Protein AF-A0A3T0LU68-F1 (afdb_monomer)

Sequence (113 aa):
MGIDPCQFYYYEHDIFYPRYPSLIKMANILKIDVKKLMDNYYLFITSPKYKNFFENLRLQNNWTYNDVENILGINPYTYREWELGAKLGRDLYIKLRKKLFELKIINKLNIKK

pLDDT: mean 87.06, std 13.84, range [30.0, 96.19]

Secondary structure (DSSP, 8-state):
----HHHHHHHHTTS-PPPHHHHHHHHHHHTS-GGGG--HHHHHHTSTTHHHHHHHHHHHTT--HHHHHHHH---HHHHHHHHHTPPPPHHHHHHHHHHHHHTT-GGGS----

Foldseek 3Di:
DADDPVQVVCLVVVVDQDDPVNLVRVCVVVVHDSVVSDDPLCCQLPDPCQLVPLVCVCVVVVHDLVNCCVQLVDHSVRSVVSNVNDGDDPVSVVSNVVSCVVVCNVVVVDPDD

Solvent-accessible surface area (backbone atoms only — not comparable to full-atom values): 6806 Å² total; per-residue (Å²): 139,84,80,63,71,62,58,56,54,29,47,80,66,72,71,48,85,71,56,72,75,51,43,49,52,51,17,61,76,71,72,48,67,43,70,81,75,46,52,74,65,54,55,44,76,70,33,92,58,39,32,57,45,52,48,49,56,34,60,79,66,73,47,52,57,67,45,40,26,74,72,72,72,39,58,47,66,65,54,50,42,30,43,75,53,50,82,80,51,71,71,57,47,54,53,49,53,52,51,37,48,76,68,49,53,56,67,71,75,67,84,78,133

Structure (mmCIF, N/CA/C/O backbone):
data_AF-A0A3T0LU68-F1
#
_entry.id   AF-A0A3T0LU68-F1
#
loop_
_atom_site.group_PDB
_atom_site.id
_atom_site.type_symbol
_atom_site.label_atom_id
_atom_site.label_alt_id
_atom_site.label_comp_id
_atom_site.label_asym_id
_atom_site.label_entity_id
_atom_site.label_seq_id
_atom_site.pdbx_PDB_ins_code
_atom_site.Cartn_x
_atom_site.Cartn_y
_atom_site.Cartn_z
_atom_site.occupancy
_atom_site.B_iso_or_equiv
_atom_site.auth_seq_id
_atom_site.auth_comp_id
_atom_site.auth_asym_id
_atom_site.auth_atom_id
_atom_site.pdbx_PDB_model_num
ATOM 1 N N . MET A 1 1 ? 23.999 -6.726 -18.070 1.00 49.72 1 MET A N 1
ATOM 2 C CA . MET A 1 1 ? 22.934 -7.406 -17.296 1.00 49.72 1 MET A CA 1
ATOM 3 C C . MET A 1 1 ? 21.588 -7.069 -17.920 1.00 49.72 1 MET A C 1
ATOM 5 O O . MET A 1 1 ? 21.086 -5.974 -17.697 1.00 49.72 1 MET A O 1
ATOM 9 N N . GLY A 1 2 ? 21.065 -7.959 -18.765 1.00 67.88 2 GLY A N 1
ATOM 10 C CA . GLY A 1 2 ? 19.797 -7.766 -19.473 1.00 67.88 2 GLY A CA 1
ATOM 11 C C . GLY A 1 2 ? 18.580 -8.188 -18.649 1.00 67.88 2 GLY A C 1
ATOM 12 O O . GLY A 1 2 ? 18.711 -8.687 -17.528 1.00 67.88 2 GLY A O 1
ATOM 13 N N . ILE A 1 3 ? 17.400 -7.963 -19.216 1.00 76.75 3 ILE A N 1
ATOM 14 C CA . ILE A 1 3 ? 16.186 -8.677 -18.830 1.00 76.75 3 ILE A CA 1
ATOM 15 C C . ILE A 1 3 ? 16.101 -9.958 -19.652 1.00 76.75 3 ILE A C 1
ATOM 17 O O . ILE A 1 3 ? 16.500 -9.962 -20.815 1.00 76.75 3 ILE A O 1
ATOM 21 N N . ASP A 1 4 ? 15.606 -11.031 -19.041 1.00 81.00 4 ASP A N 1
ATOM 22 C CA . ASP A 1 4 ? 15.295 -12.254 -19.773 1.00 81.00 4 ASP A CA 1
ATOM 23 C C . ASP A 1 4 ? 14.182 -11.950 -20.799 1.00 81.00 4 ASP A C 1
ATOM 25 O O . ASP A 1 4 ? 13.146 -11.412 -20.392 1.00 81.00 4 ASP A O 1
ATOM 29 N N . PRO A 1 5 ? 14.363 -12.248 -22.101 1.00 78.44 5 PRO A N 1
ATOM 30 C CA . PRO A 1 5 ? 13.352 -11.999 -23.131 1.00 78.44 5 PRO A CA 1
ATOM 31 C C . PRO A 1 5 ? 11.970 -12.570 -22.793 1.00 78.44 5 PRO A C 1
ATOM 33 O O . PRO A 1 5 ? 10.955 -11.959 -23.130 1.00 78.44 5 PRO A O 1
ATOM 36 N N . CYS A 1 6 ? 11.907 -13.680 -22.052 1.00 83.25 6 CYS A N 1
ATOM 37 C CA . CYS A 1 6 ? 10.650 -14.270 -21.611 1.00 83.25 6 CYS A CA 1
ATOM 38 C C . CYS A 1 6 ? 9.857 -13.326 -20.693 1.00 83.25 6 CYS A C 1
ATOM 40 O O . CYS A 1 6 ? 8.641 -13.440 -20.633 1.00 83.25 6 CYS A O 1
ATOM 42 N N . GLN A 1 7 ? 10.487 -12.362 -20.003 1.00 83.69 7 GLN A N 1
ATOM 43 C CA . GLN A 1 7 ? 9.749 -11.392 -19.178 1.00 83.69 7 GLN A CA 1
ATOM 44 C C . GLN A 1 7 ? 8.886 -10.439 -20.006 1.00 83.69 7 GLN A C 1
ATOM 46 O O . GLN A 1 7 ? 7.822 -10.057 -19.528 1.00 83.69 7 GLN A O 1
ATOM 51 N N . PHE A 1 8 ? 9.314 -10.070 -21.219 1.00 84.69 8 PHE A N 1
ATOM 52 C CA . PHE A 1 8 ? 8.466 -9.299 -22.134 1.00 84.69 8 PHE A CA 1
ATOM 53 C C . PHE A 1 8 ? 7.281 -10.144 -22.586 1.00 84.69 8 PHE A C 1
ATOM 55 O O . PHE A 1 8 ? 6.144 -9.716 -22.426 1.00 84.69 8 PHE A O 1
ATOM 62 N N . TYR A 1 9 ? 7.546 -11.380 -23.017 1.00 87.38 9 TYR A N 1
ATOM 63 C CA . TYR A 1 9 ? 6.503 -12.326 -23.407 1.00 87.38 9 TYR A CA 1
ATOM 64 C C . TYR A 1 9 ? 5.474 -12.551 -22.285 1.00 87.38 9 TYR A C 1
ATOM 66 O O . TYR A 1 9 ? 4.275 -12.411 -22.499 1.00 87.38 9 TYR A O 1
ATOM 74 N N . TYR A 1 10 ? 5.917 -12.830 -21.056 1.00 88.06 10 TYR A N 1
ATOM 75 C CA . TYR A 1 10 ? 5.005 -13.048 -19.930 1.00 88.06 10 TYR A CA 1
ATOM 76 C C . TYR A 1 10 ? 4.193 -11.812 -19.557 1.00 88.06 10 TYR A C 1
ATOM 78 O O . TYR A 1 10 ? 3.046 -11.959 -19.139 1.00 88.06 10 TYR A O 1
ATOM 86 N N . TYR A 1 11 ? 4.782 -10.622 -19.685 1.00 87.06 11 TYR A N 1
ATOM 87 C CA . TYR A 1 11 ? 4.089 -9.366 -19.434 1.00 87.06 11 TYR A CA 1
ATOM 88 C C . TYR A 1 11 ? 3.018 -9.097 -20.496 1.00 87.06 11 TYR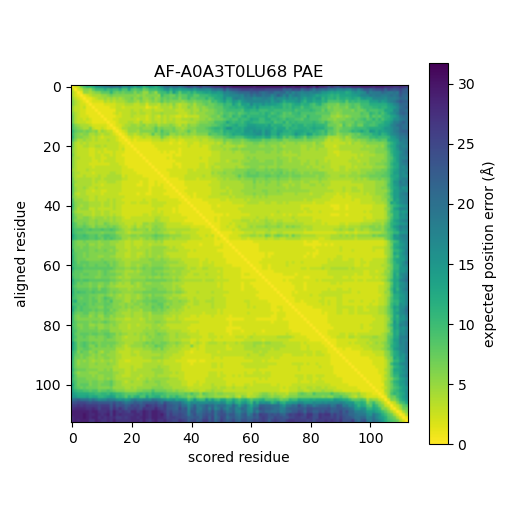 A C 1
ATOM 90 O O . TYR A 1 11 ? 1.874 -8.838 -20.147 1.00 87.06 11 TYR A O 1
ATOM 98 N N . GLU A 1 12 ? 3.372 -9.202 -21.779 1.00 87.06 12 GLU A N 1
ATOM 99 C CA . GLU A 1 12 ? 2.465 -8.926 -22.902 1.00 87.06 12 GLU A CA 1
ATOM 100 C C . GLU A 1 12 ? 1.307 -9.926 -23.000 1.00 87.06 12 GLU A C 1
ATOM 102 O O . GLU A 1 12 ? 0.234 -9.577 -23.485 1.00 87.06 12 GLU A O 1
ATOM 107 N N . HIS A 1 13 ? 1.508 -11.153 -22.516 1.00 88.38 13 HIS A N 1
ATOM 108 C CA . HIS A 1 13 ? 0.490 -12.203 -22.495 1.00 88.38 13 HIS A CA 1
ATOM 109 C C . HIS A 1 13 ? -0.220 -12.362 -21.136 1.00 88.38 13 HIS A C 1
ATOM 111 O O . HIS A 1 13 ? -0.922 -13.354 -20.943 1.00 88.38 13 HIS A O 1
ATOM 117 N N . ASP A 1 14 ? -0.034 -11.434 -20.186 1.00 83.19 14 ASP A N 1
ATOM 118 C CA . ASP A 1 14 ? -0.650 -11.465 -18.844 1.00 83.19 14 ASP A CA 1
ATOM 119 C C . ASP A 1 14 ? -0.424 -12.787 -18.063 1.00 83.19 14 ASP A C 1
ATOM 121 O O . ASP A 1 14 ? -1.208 -13.167 -17.191 1.00 83.19 14 ASP A O 1
ATOM 125 N N . ILE A 1 15 ? 0.675 -13.500 -18.338 1.00 83.88 15 ILE A N 1
ATOM 126 C CA . ILE A 1 15 ? 0.992 -14.794 -17.706 1.00 83.88 15 ILE A CA 1
ATOM 127 C C . ILE A 1 15 ? 1.461 -14.586 -16.260 1.00 83.88 15 ILE A C 1
ATOM 129 O O . ILE A 1 15 ? 1.026 -15.279 -15.339 1.00 83.88 15 ILE A O 1
ATOM 133 N N . PHE A 1 16 ? 2.369 -13.631 -16.044 1.00 77.62 16 PHE A N 1
ATOM 134 C CA . PHE A 1 16 ? 2.848 -13.248 -14.717 1.00 77.62 16 PHE A CA 1
ATOM 135 C C . PHE A 1 16 ? 3.279 -11.784 -14.707 1.00 77.62 16 PHE A C 1
ATOM 137 O O . PHE A 1 16 ? 4.035 -11.346 -15.571 1.00 77.62 16 PHE A O 1
ATOM 144 N N . TYR A 1 17 ? 2.870 -11.048 -13.671 1.00 78.50 17 TYR A N 1
ATOM 145 C CA . TYR A 1 17 ? 3.265 -9.652 -13.496 1.00 78.50 17 TYR A CA 1
ATOM 146 C C . TYR A 1 17 ? 4.710 -9.539 -12.989 1.00 78.50 17 TYR A C 1
ATOM 148 O O . TYR A 1 17 ? 4.987 -9.942 -11.852 1.00 78.50 17 TYR A O 1
ATOM 156 N N . PRO A 1 18 ? 5.639 -8.948 -13.769 1.00 85.44 18 PRO A N 1
ATOM 157 C CA . PRO A 1 18 ? 7.030 -8.812 -13.364 1.00 85.44 18 PRO A CA 1
ATOM 158 C C . PRO A 1 18 ? 7.181 -8.032 -12.056 1.00 85.44 18 PRO A C 1
ATOM 160 O O . PRO A 1 18 ? 6.406 -7.130 -11.733 1.00 85.44 18 PRO A O 1
ATOM 163 N N . ARG A 1 19 ? 8.243 -8.340 -11.304 1.00 88.06 19 ARG A N 1
ATOM 164 C CA . ARG A 1 19 ? 8.586 -7.577 -10.096 1.00 88.06 19 ARG A CA 1
ATOM 165 C C . ARG A 1 19 ? 8.960 -6.140 -10.465 1.00 88.06 19 ARG A C 1
ATOM 167 O O . ARG A 1 19 ? 9.525 -5.891 -11.526 1.00 88.06 19 ARG A O 1
ATOM 174 N N . TYR A 1 20 ? 8.775 -5.212 -9.529 1.00 89.25 20 TYR A N 1
ATOM 175 C CA . TYR A 1 20 ? 9.097 -3.792 -9.722 1.00 89.25 20 TYR A CA 1
ATOM 176 C C . TYR A 1 20 ? 10.494 -3.507 -10.328 1.00 89.25 20 TYR A C 1
ATOM 178 O O . TYR A 1 20 ? 10.572 -2.730 -11.279 1.00 89.25 20 TYR A O 1
ATOM 186 N N . PRO A 1 21 ? 11.597 -4.155 -9.888 1.00 90.56 21 PRO A N 1
ATOM 187 C CA . PRO A 1 21 ? 12.908 -3.938 -10.507 1.00 90.56 21 PRO A CA 1
ATOM 188 C C . PRO A 1 21 ? 12.978 -4.385 -11.974 1.00 90.56 21 PRO A C 1
ATOM 190 O O . PRO A 1 21 ? 13.722 -3.796 -12.755 1.00 90.56 21 PRO A O 1
ATOM 193 N N . SER A 1 22 ? 12.212 -5.412 -12.355 1.00 90.62 22 SER A N 1
ATOM 194 C CA . SER A 1 22 ? 12.092 -5.827 -13.752 1.00 90.62 22 SER A CA 1
ATOM 195 C C . SER A 1 22 ? 11.343 -4.777 -14.565 1.00 90.62 22 SER A C 1
ATOM 197 O O . SER A 1 22 ? 11.840 -4.372 -15.607 1.00 90.62 22 SER A O 1
ATOM 199 N N . LEU A 1 23 ? 10.228 -4.243 -14.061 1.00 91.38 23 LEU A N 1
ATOM 200 C CA . LEU A 1 23 ? 9.496 -3.178 -14.760 1.00 91.38 23 LEU A CA 1
ATOM 201 C C . LEU A 1 2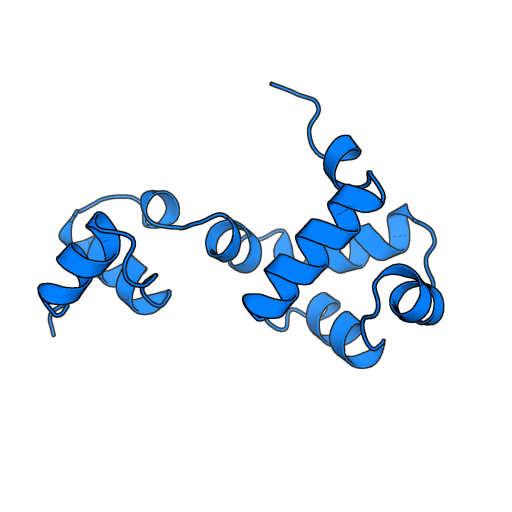3 ? 10.386 -1.954 -15.029 1.00 91.38 23 LEU A C 1
ATOM 203 O O . LEU A 1 23 ? 10.361 -1.418 -16.133 1.00 91.38 23 LEU A O 1
ATOM 207 N N . ILE A 1 24 ? 11.237 -1.558 -14.071 1.00 92.38 24 ILE A N 1
ATOM 208 C CA . ILE A 1 24 ? 12.220 -0.475 -14.273 1.00 92.38 24 ILE A CA 1
ATOM 209 C C . ILE A 1 24 ? 13.170 -0.801 -15.431 1.00 92.38 24 ILE A C 1
ATOM 211 O O . ILE A 1 24 ? 13.410 0.036 -16.298 1.00 92.38 24 ILE A O 1
ATOM 215 N N . LYS A 1 25 ? 13.720 -2.019 -15.462 1.00 92.19 25 LYS A N 1
ATOM 216 C CA . LYS A 1 25 ? 14.628 -2.438 -16.537 1.00 92.19 25 LYS A CA 1
ATOM 217 C C . LYS A 1 25 ? 13.922 -2.463 -17.897 1.00 92.19 25 LYS A C 1
ATOM 219 O O . LYS A 1 25 ? 14.506 -1.989 -18.866 1.00 92.19 25 LYS A O 1
ATOM 224 N N . MET A 1 26 ? 12.684 -2.958 -17.967 1.00 91.50 26 MET A N 1
ATOM 225 C CA . MET A 1 26 ? 11.881 -2.954 -19.200 1.00 91.50 26 MET A CA 1
ATOM 226 C C . MET A 1 26 ? 11.647 -1.524 -19.682 1.00 91.50 26 MET A C 1
ATOM 228 O O . MET A 1 26 ? 11.906 -1.218 -20.841 1.00 91.50 26 MET A O 1
ATOM 232 N N . ALA A 1 27 ? 11.239 -0.630 -18.779 1.00 93.06 27 ALA A N 1
ATOM 233 C CA . ALA A 1 27 ? 11.004 0.776 -19.082 1.00 93.06 27 ALA A CA 1
ATOM 234 C C . ALA A 1 27 ? 12.260 1.476 -19.621 1.00 93.06 27 ALA A C 1
ATOM 236 O O . ALA A 1 27 ? 12.179 2.205 -20.607 1.00 93.06 27 ALA A O 1
ATOM 237 N N . ASN A 1 28 ? 13.428 1.194 -19.032 1.00 93.25 28 ASN A N 1
ATOM 238 C CA . ASN A 1 28 ? 14.710 1.723 -19.498 1.00 93.25 28 ASN A CA 1
ATOM 239 C C . ASN A 1 28 ? 15.073 1.222 -20.906 1.00 93.25 28 ASN A C 1
ATOM 241 O O . ASN A 1 28 ? 15.536 2.012 -21.725 1.00 93.25 28 ASN A O 1
ATOM 245 N N . ILE A 1 29 ? 14.851 -0.067 -21.198 1.00 92.25 29 ILE A N 1
ATOM 246 C CA . ILE A 1 29 ? 15.082 -0.654 -22.532 1.00 92.25 29 ILE A CA 1
ATOM 247 C C . ILE A 1 29 ? 14.154 -0.007 -23.566 1.00 92.25 29 ILE A C 1
ATOM 249 O O . ILE A 1 29 ? 14.602 0.399 -24.636 1.00 92.25 29 ILE A O 1
ATOM 253 N N . LEU A 1 30 ? 12.874 0.130 -23.222 1.00 91.19 30 LEU A N 1
ATOM 254 C CA . LEU A 1 30 ? 11.845 0.709 -24.084 1.00 91.19 30 LEU A CA 1
ATOM 255 C C . LEU A 1 30 ? 11.899 2.246 -24.158 1.00 91.19 30 LEU A C 1
ATOM 257 O O . LEU A 1 30 ? 11.204 2.835 -24.980 1.00 91.19 30 LEU A O 1
ATOM 261 N N . LYS A 1 31 ? 12.706 2.902 -23.313 1.00 94.50 31 LYS A N 1
ATOM 262 C CA . LYS A 1 31 ? 12.781 4.367 -23.159 1.00 94.50 31 LYS A CA 1
ATOM 263 C C . LYS A 1 31 ? 11.416 5.017 -22.881 1.00 94.50 31 LYS A C 1
ATOM 265 O O . LYS A 1 31 ? 11.099 6.078 -23.417 1.00 94.50 31 LYS A O 1
ATOM 270 N N . ILE A 1 32 ? 10.611 4.387 -22.029 1.00 95.31 32 ILE A N 1
ATOM 271 C CA . ILE A 1 32 ? 9.298 4.892 -21.601 1.00 95.31 32 ILE A CA 1
ATOM 272 C C . ILE A 1 32 ? 9.259 5.124 -20.090 1.00 95.31 32 ILE A C 1
ATOM 274 O O . ILE A 1 32 ? 10.088 4.608 -19.346 1.00 95.31 32 ILE A O 1
ATOM 278 N N . ASP A 1 33 ? 8.259 5.873 -19.620 1.00 93.88 33 ASP A N 1
ATOM 279 C CA . ASP A 1 33 ? 7.974 5.966 -18.186 1.00 93.88 33 ASP A CA 1
ATOM 280 C C . ASP A 1 33 ? 7.534 4.593 -17.652 1.00 93.88 33 ASP A C 1
ATOM 282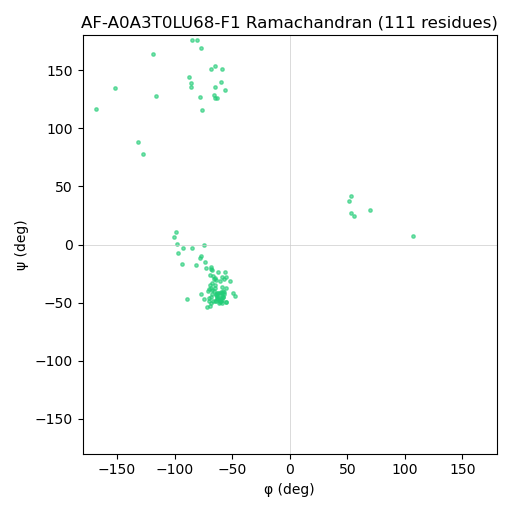 O O . ASP A 1 33 ? 6.575 3.999 -18.151 1.00 93.88 33 ASP A O 1
ATOM 286 N N . VAL A 1 34 ? 8.211 4.114 -16.605 1.00 93.75 34 VAL A N 1
ATOM 287 C CA . VAL A 1 34 ? 7.906 2.850 -15.924 1.00 93.75 34 VAL A CA 1
ATOM 288 C C . VAL A 1 34 ? 6.461 2.778 -15.434 1.00 93.75 34 VAL A C 1
ATOM 290 O O . VAL A 1 34 ? 5.888 1.693 -15.403 1.00 93.75 34 VAL A O 1
ATOM 293 N N . LYS A 1 35 ? 5.824 3.915 -15.125 1.00 92.62 35 LYS A N 1
ATOM 294 C CA . LYS A 1 35 ? 4.407 3.964 -14.733 1.00 92.62 35 LYS A CA 1
ATOM 295 C C . LYS A 1 35 ? 3.476 3.407 -15.806 1.00 92.62 35 LYS A C 1
ATOM 297 O O . LYS A 1 35 ? 2.428 2.882 -15.454 1.00 92.62 35 LYS A O 1
ATOM 302 N N . LYS A 1 36 ? 3.856 3.475 -17.088 1.00 91.88 36 LYS A N 1
ATOM 303 C CA . LYS A 1 36 ? 3.076 2.886 -18.190 1.00 91.88 36 LYS A CA 1
ATOM 304 C C . LYS A 1 36 ? 3.057 1.357 -18.154 1.00 91.88 36 LYS A C 1
ATOM 306 O O . LYS A 1 36 ? 2.162 0.765 -18.739 1.00 91.88 36 LYS A O 1
ATOM 311 N N . LEU A 1 37 ? 4.026 0.740 -17.474 1.00 91.31 37 LEU A N 1
ATOM 312 C CA . LEU A 1 37 ? 4.118 -0.710 -17.308 1.00 91.31 37 LEU A CA 1
ATOM 313 C C . LEU A 1 37 ? 3.540 -1.198 -15.970 1.00 91.31 37 LEU A C 1
ATOM 315 O O . LEU A 1 37 ? 3.459 -2.401 -15.731 1.00 91.31 37 LEU A O 1
ATOM 319 N N . MET A 1 38 ? 3.180 -0.280 -15.070 1.00 91.44 38 MET A N 1
ATOM 320 C CA . MET A 1 38 ? 2.676 -0.614 -13.742 1.00 91.44 38 MET A CA 1
ATOM 321 C C . MET A 1 38 ? 1.174 -0.862 -13.758 1.00 91.44 38 MET A C 1
ATOM 323 O O . MET A 1 38 ? 0.402 -0.106 -14.341 1.00 91.44 38 MET A O 1
ATOM 327 N N . ASP A 1 39 ? 0.759 -1.877 -13.012 1.00 89.38 39 ASP A N 1
ATOM 328 C CA . ASP A 1 39 ? -0.639 -2.082 -12.669 1.00 89.38 39 ASP A CA 1
ATOM 329 C C . ASP A 1 39 ? -1.078 -1.181 -11.500 1.00 89.38 39 ASP A C 1
ATOM 331 O O . ASP A 1 39 ? -0.284 -0.483 -10.861 1.00 89.38 39 ASP A O 1
ATOM 335 N N . ASN A 1 40 ? -2.369 -1.239 -11.170 1.00 90.31 40 ASN A N 1
ATOM 336 C CA . ASN A 1 40 ? -2.948 -0.472 -10.065 1.00 90.31 40 ASN A CA 1
ATOM 337 C C . ASN A 1 40 ? -2.270 -0.741 -8.710 1.00 90.31 40 ASN A C 1
ATOM 339 O O . ASN A 1 40 ? -2.245 0.146 -7.856 1.00 90.31 40 ASN A O 1
ATOM 343 N N . TYR A 1 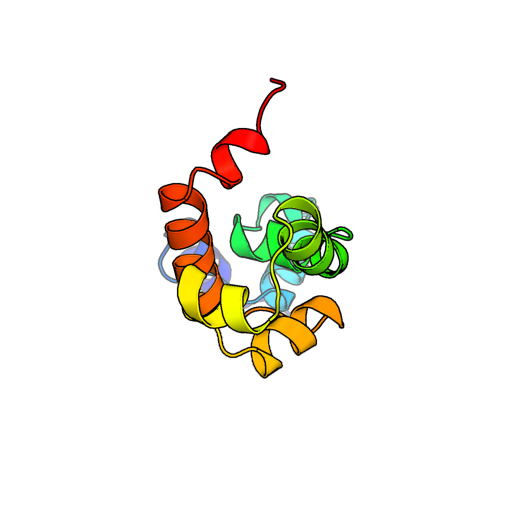41 ? -1.727 -1.945 -8.501 1.00 92.19 41 TYR A N 1
ATOM 344 C CA . TYR A 1 41 ? -1.006 -2.280 -7.276 1.00 92.19 41 TYR A CA 1
ATOM 345 C C . TYR A 1 41 ? 0.314 -1.517 -7.198 1.00 92.19 41 TYR A C 1
ATOM 347 O O . TYR A 1 41 ? 0.553 -0.819 -6.212 1.00 92.19 41 TYR A O 1
ATOM 355 N N . TYR A 1 42 ? 1.149 -1.607 -8.236 1.00 92.69 42 TYR A N 1
ATOM 356 C CA . TYR A 1 42 ? 2.427 -0.905 -8.269 1.00 92.69 42 TYR A CA 1
ATOM 357 C C . TYR A 1 42 ? 2.231 0.606 -8.236 1.00 92.69 42 TYR A C 1
ATOM 359 O O . TYR A 1 42 ? 2.855 1.259 -7.403 1.00 92.69 42 TYR A O 1
ATOM 367 N N . LEU A 1 43 ? 1.287 1.142 -9.017 1.00 92.75 43 LEU A N 1
ATOM 368 C CA . LEU A 1 43 ? 0.929 2.563 -8.978 1.00 92.75 43 LEU A CA 1
ATOM 369 C C . LEU A 1 43 ? 0.539 3.030 -7.568 1.00 92.75 43 LEU A C 1
ATOM 371 O O . LEU A 1 43 ? 0.886 4.143 -7.170 1.00 92.75 43 LEU A O 1
ATOM 375 N N . PHE A 1 44 ? -0.154 2.186 -6.801 1.00 92.25 44 PHE A N 1
ATOM 376 C CA . PHE A 1 44 ? -0.529 2.484 -5.424 1.00 92.25 44 PHE A CA 1
ATOM 377 C C . PHE A 1 44 ? 0.674 2.453 -4.473 1.00 92.25 44 PHE A C 1
ATOM 379 O O . PHE A 1 44 ? 0.922 3.443 -3.786 1.00 92.25 44 PHE A O 1
ATOM 386 N N . ILE A 1 45 ? 1.450 1.362 -4.445 1.00 91.94 45 ILE A N 1
ATOM 387 C CA . ILE A 1 45 ? 2.544 1.198 -3.469 1.00 91.94 45 ILE A CA 1
ATOM 388 C C . ILE A 1 45 ? 3.764 2.084 -3.744 1.00 91.94 45 ILE A C 1
ATOM 390 O O . ILE A 1 45 ? 4.568 2.313 -2.843 1.00 91.94 45 ILE A O 1
ATOM 394 N N . THR A 1 46 ? 3.931 2.573 -4.976 1.00 91.12 46 THR A N 1
ATOM 395 C CA . THR A 1 46 ? 4.994 3.528 -5.328 1.00 91.12 46 THR A CA 1
ATOM 396 C C . THR A 1 46 ? 4.516 4.971 -5.345 1.00 91.12 46 THR A C 1
ATOM 398 O O . THR A 1 46 ? 5.293 5.872 -5.657 1.00 91.12 46 THR A O 1
ATOM 401 N N . SER A 1 47 ? 3.241 5.214 -5.040 1.00 90.56 47 SER A N 1
ATOM 402 C CA . SER A 1 47 ? 2.717 6.568 -4.935 1.00 90.56 47 SER A CA 1
ATOM 403 C C . SER A 1 47 ? 3.387 7.300 -3.768 1.00 90.56 47 SER A C 1
ATOM 405 O O . SER A 1 47 ? 3.433 6.760 -2.662 1.00 90.56 47 SER A O 1
ATOM 407 N N . PRO A 1 48 ? 3.806 8.567 -3.937 1.00 87.81 48 PRO A N 1
ATOM 408 C CA . PRO A 1 48 ? 4.255 9.399 -2.819 1.00 87.81 48 PRO A CA 1
ATOM 409 C C . PRO A 1 48 ? 3.198 9.537 -1.714 1.00 87.81 48 PRO A C 1
ATOM 411 O O . PRO A 1 48 ? 3.524 9.793 -0.561 1.00 87.81 48 PRO A O 1
ATOM 4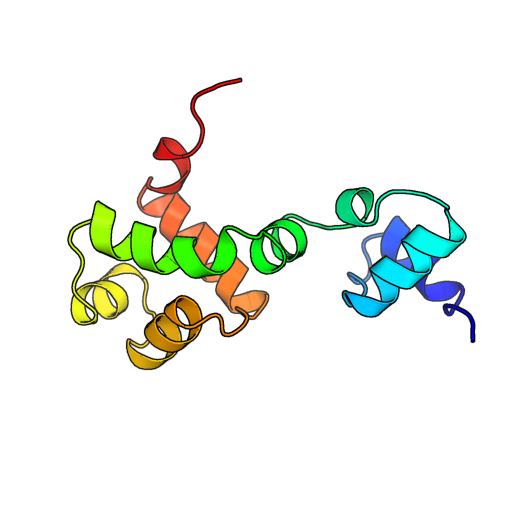14 N N . LYS A 1 49 ? 1.917 9.346 -2.062 1.00 88.56 49 LYS A N 1
ATOM 415 C CA . LYS A 1 49 ? 0.784 9.413 -1.131 1.00 88.56 49 LYS A CA 1
ATOM 416 C C . LYS A 1 49 ? 0.532 8.101 -0.384 1.00 88.56 49 LYS A C 1
ATOM 418 O O . LYS A 1 49 ? -0.365 8.073 0.448 1.00 88.56 49 LYS A O 1
ATOM 423 N N . TYR A 1 50 ? 1.282 7.033 -0.671 1.00 90.19 50 TYR A N 1
ATOM 424 C CA . TYR A 1 50 ? 1.064 5.704 -0.093 1.00 90.19 50 TYR A CA 1
ATOM 425 C C . TYR A 1 50 ? 1.071 5.725 1.438 1.00 90.19 50 TYR A C 1
ATOM 427 O O . TYR A 1 50 ? 0.133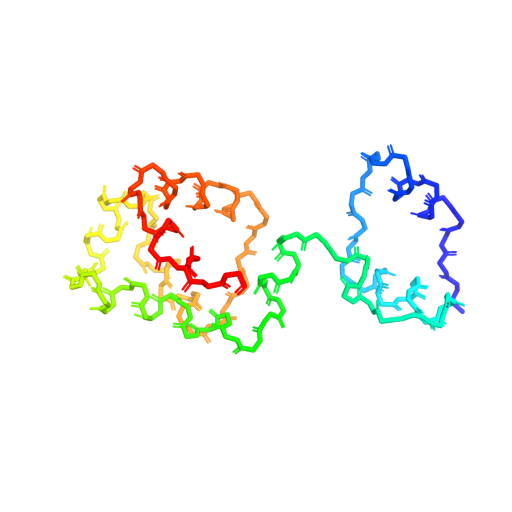 5.242 2.062 1.00 90.19 50 TYR A O 1
ATOM 435 N N . LYS A 1 51 ? 2.094 6.341 2.042 1.00 83.75 51 LYS A N 1
ATOM 436 C CA . LYS A 1 51 ? 2.224 6.410 3.503 1.00 83.75 51 LYS A CA 1
ATOM 437 C C . LYS A 1 51 ? 1.013 7.102 4.138 1.00 83.75 51 LYS A C 1
ATOM 439 O O . LYS A 1 51 ? 0.350 6.553 5.010 1.00 83.75 51 LYS A O 1
ATOM 444 N N . ASN A 1 52 ? 0.670 8.273 3.608 1.00 91.25 52 ASN A N 1
ATOM 445 C CA . ASN A 1 52 ? -0.416 9.092 4.138 1.00 91.25 52 ASN A CA 1
ATOM 446 C C . ASN A 1 52 ? -1.799 8.514 3.803 1.00 91.25 52 ASN A C 1
ATOM 448 O O . ASN A 1 52 ? -2.791 8.954 4.373 1.00 91.25 52 ASN A O 1
ATOM 452 N N . PHE A 1 53 ? -1.909 7.568 2.865 1.00 93.88 53 PHE A N 1
ATOM 453 C CA . PHE A 1 53 ? -3.190 6.965 2.503 1.00 93.88 53 PHE A CA 1
ATOM 454 C C . PHE A 1 53 ? -3.830 6.261 3.701 1.00 93.88 53 PHE A C 1
ATOM 456 O O . PHE A 1 53 ? -5.005 6.491 3.964 1.00 93.88 53 PHE A O 1
ATOM 463 N N . PHE A 1 54 ? -3.070 5.444 4.434 1.00 94.06 54 PHE A N 1
ATOM 464 C CA . PHE A 1 54 ? -3.598 4.676 5.566 1.00 94.06 54 PHE A CA 1
ATOM 465 C C . PHE A 1 54 ? -3.940 5.558 6.761 1.00 94.06 54 PHE A C 1
ATOM 467 O O . PHE A 1 54 ? -4.999 5.393 7.369 1.00 94.06 54 PHE A O 1
ATOM 474 N N . GLU A 1 55 ? -3.092 6.545 7.032 1.00 93.88 55 GLU A N 1
ATOM 475 C CA . GLU A 1 55 ? -3.349 7.529 8.076 1.00 93.88 55 GLU A CA 1
ATOM 476 C C . GLU A 1 55 ? -4.624 8.325 7.761 1.00 93.88 55 GLU A C 1
ATOM 478 O O . GLU A 1 55 ? -5.548 8.375 8.571 1.00 93.88 55 GLU A O 1
ATOM 483 N N . ASN A 1 56 ? -4.739 8.857 6.539 1.00 94.00 56 ASN A N 1
ATOM 484 C CA . ASN A 1 56 ? -5.931 9.585 6.108 1.00 94.00 56 ASN A CA 1
ATOM 485 C C . ASN A 1 56 ? -7.175 8.698 6.103 1.00 94.00 56 ASN A C 1
ATOM 487 O O . ASN A 1 56 ? -8.228 9.141 6.542 1.00 94.00 56 ASN A O 1
ATOM 491 N N . LEU A 1 57 ? -7.070 7.452 5.638 1.00 93.75 57 LEU A N 1
ATOM 492 C CA . LEU A 1 57 ? -8.184 6.510 5.634 1.00 93.75 57 LEU A CA 1
ATOM 493 C C . LEU A 1 57 ? -8.732 6.305 7.051 1.00 93.75 57 LEU A C 1
ATOM 495 O O . LEU A 1 57 ? -9.944 6.348 7.243 1.00 93.75 57 LEU A O 1
ATOM 499 N N . ARG A 1 58 ? -7.859 6.129 8.046 1.00 94.62 58 ARG A N 1
ATOM 500 C CA . ARG A 1 58 ? -8.276 5.931 9.435 1.00 94.62 58 ARG A CA 1
ATOM 501 C C . ARG A 1 58 ? -8.852 7.215 10.037 1.00 94.62 58 ARG A C 1
ATOM 503 O O . ARG A 1 58 ? -9.947 7.188 10.595 1.00 94.62 58 ARG A O 1
ATOM 510 N N . LEU A 1 59 ? -8.151 8.340 9.886 1.00 94.44 59 LEU A N 1
ATOM 511 C CA . LEU A 1 59 ? -8.553 9.622 10.472 1.00 94.44 59 LEU A CA 1
ATOM 512 C C . LEU A 1 59 ? -9.833 10.187 9.842 1.00 94.44 59 LEU A C 1
ATOM 514 O O . LEU A 1 59 ? -10.717 10.628 10.564 1.00 94.44 59 LEU A O 1
ATOM 518 N N . GLN A 1 60 ? -9.986 10.128 8.517 1.00 94.44 60 GLN A N 1
ATOM 519 C CA . GLN A 1 60 ? -11.177 10.650 7.828 1.00 94.44 60 GLN A CA 1
ATOM 520 C C . GLN A 1 60 ? -12.450 9.856 8.133 1.00 94.44 60 GLN A C 1
ATOM 522 O O . GLN A 1 60 ? -13.549 10.382 7.966 1.00 94.44 60 GLN A O 1
ATOM 527 N N . ASN A 1 61 ? -12.315 8.600 8.562 1.00 92.56 61 ASN A N 1
ATOM 528 C CA . ASN A 1 61 ? -13.443 7.766 8.966 1.00 92.56 61 ASN A CA 1
ATOM 529 C C . ASN A 1 61 ? -13.607 7.689 10.495 1.00 92.56 61 ASN A C 1
ATOM 531 O O . ASN A 1 61 ? -14.461 6.942 10.964 1.00 92.56 61 ASN A O 1
ATOM 535 N N . ASN A 1 62 ? -12.827 8.461 11.267 1.00 94.88 62 ASN A N 1
ATOM 536 C CA . ASN A 1 62 ? -12.805 8.431 12.734 1.00 94.88 62 ASN A CA 1
ATOM 537 C C . ASN A 1 62 ? -12.618 7.016 13.312 1.00 94.88 62 ASN A C 1
ATOM 539 O O . ASN A 1 62 ? -13.220 6.665 14.324 1.00 94.88 62 ASN A O 1
ATOM 543 N N . TRP A 1 63 ? -11.793 6.191 12.664 1.00 95.31 63 TRP A N 1
ATOM 544 C CA . TRP A 1 63 ? -11.549 4.816 13.088 1.00 95.31 63 TRP A CA 1
ATOM 545 C C . TRP A 1 63 ? -10.443 4.730 14.140 1.00 95.31 63 TRP A C 1
ATOM 547 O O . TRP A 1 63 ? -9.356 5.302 14.006 1.00 95.31 63 TRP A O 1
ATOM 557 N N . THR A 1 64 ? -10.694 3.942 15.178 1.00 96.19 64 THR A N 1
ATOM 558 C CA . THR A 1 64 ? -9.647 3.416 16.053 1.00 96.19 64 THR A CA 1
ATOM 559 C C . THR A 1 64 ? -8.927 2.248 15.372 1.00 96.19 64 THR A C 1
ATOM 561 O O . THR A 1 64 ? -9.374 1.718 14.354 1.00 96.19 64 THR A O 1
ATOM 564 N N . TYR A 1 65 ? -7.800 1.802 15.930 1.00 95.31 65 TYR A N 1
ATOM 565 C CA . TYR A 1 65 ? -7.148 0.588 15.430 1.00 95.31 65 TYR A CA 1
ATOM 566 C C . TYR A 1 65 ? -8.008 -0.671 15.630 1.00 95.31 65 TYR A C 1
ATOM 568 O O . TYR A 1 65 ? -7.946 -1.582 14.810 1.00 95.31 65 TYR A O 1
ATOM 576 N N . ASN A 1 66 ? -8.858 -0.701 16.661 1.00 95.44 66 ASN A N 1
ATOM 577 C CA . ASN A 1 66 ? -9.819 -1.788 16.849 1.00 95.44 66 ASN A CA 1
ATOM 578 C C . ASN A 1 66 ? -10.897 -1.764 15.755 1.00 95.44 66 ASN A C 1
ATOM 580 O O . ASN A 1 66 ? -11.288 -2.811 15.247 1.00 95.44 66 ASN A O 1
ATOM 584 N N . ASP A 1 67 ? -11.340 -0.575 15.336 1.00 95.75 67 ASP A N 1
ATOM 585 C CA . ASP A 1 67 ? -12.276 -0.444 14.213 1.00 95.75 67 ASP A CA 1
ATOM 586 C C . ASP A 1 67 ? -11.646 -0.913 12.905 1.00 95.75 67 ASP A C 1
ATOM 588 O O . ASP A 1 67 ? -12.311 -1.563 12.110 1.00 95.75 67 ASP A O 1
ATOM 592 N N . VAL A 1 68 ? -10.354 -0.653 12.686 1.00 95.00 68 VAL A N 1
ATOM 593 C CA . VAL A 1 68 ? -9.624 -1.189 11.527 1.00 95.00 68 VAL A CA 1
ATOM 594 C C . VAL A 1 68 ? -9.679 -2.717 11.498 1.00 95.00 68 VAL A C 1
ATOM 596 O O . VAL A 1 68 ? -9.954 -3.295 10.445 1.00 95.00 68 VAL A O 1
ATOM 599 N N . GLU A 1 69 ? -9.463 -3.379 12.632 1.00 95.56 69 GLU A N 1
ATOM 600 C CA . GLU A 1 69 ? -9.559 -4.836 12.710 1.00 95.56 69 GLU A CA 1
ATOM 601 C C . GLU A 1 69 ? -10.983 -5.322 12.436 1.00 95.56 69 GLU A C 1
ATOM 603 O O . GLU A 1 69 ? -11.189 -6.166 11.565 1.00 95.56 69 GLU A O 1
ATOM 608 N N . ASN A 1 70 ? -11.976 -4.724 13.092 1.00 95.25 70 ASN A N 1
ATOM 609 C CA . ASN A 1 70 ? -13.377 -5.121 12.964 1.00 95.25 70 ASN A CA 1
ATOM 610 C C . ASN A 1 70 ? -13.960 -4.839 11.567 1.00 95.25 70 ASN A C 1
ATOM 612 O O . ASN A 1 70 ? -14.737 -5.632 11.033 1.00 95.25 70 ASN A O 1
ATOM 616 N N . ILE A 1 71 ? -13.594 -3.709 10.959 1.00 94.19 71 ILE A N 1
ATOM 617 C CA . ILE A 1 71 ? -14.149 -3.233 9.688 1.00 94.19 71 ILE A CA 1
ATOM 618 C C . ILE A 1 71 ? -13.357 -3.783 8.509 1.00 94.19 71 ILE A C 1
ATOM 620 O O . ILE A 1 71 ? -13.964 -4.249 7.545 1.00 94.19 71 ILE A O 1
ATOM 624 N N . LEU A 1 72 ? -12.023 -3.721 8.541 1.00 92.62 72 LEU A N 1
ATOM 625 C CA . LEU A 1 72 ? -11.181 -4.146 7.418 1.00 92.62 72 LEU A CA 1
ATOM 626 C C . LEU A 1 72 ? -10.712 -5.600 7.534 1.00 92.62 72 LEU A C 1
ATOM 628 O O . LEU A 1 72 ? -10.304 -6.169 6.521 1.00 92.62 72 LEU A O 1
ATOM 632 N N . GLY A 1 73 ? -10.788 -6.216 8.719 1.00 93.12 73 GLY A N 1
ATOM 633 C CA . GLY A 1 73 ? -10.238 -7.552 8.963 1.00 93.12 73 GLY A CA 1
ATOM 634 C C . GLY A 1 73 ? -8.709 -7.560 8.953 1.00 93.12 73 GLY A C 1
ATOM 635 O O . GLY A 1 73 ? -8.100 -8.536 8.515 1.00 93.1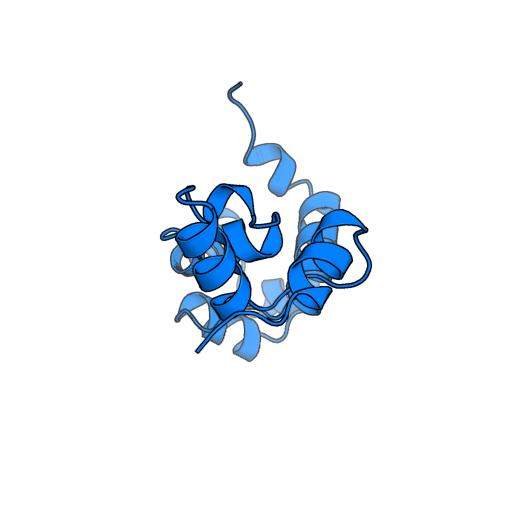2 73 G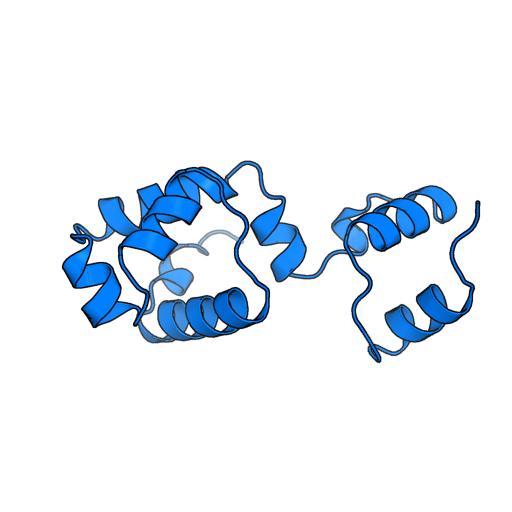LY A O 1
ATOM 636 N N . ILE A 1 74 ? -8.085 -6.442 9.335 1.00 94.31 74 ILE A N 1
ATOM 637 C CA . ILE A 1 74 ? -6.635 -6.242 9.275 1.00 94.31 74 ILE A CA 1
ATOM 638 C C . ILE A 1 74 ? -6.117 -6.055 10.688 1.00 94.31 74 ILE A C 1
ATOM 640 O O . ILE A 1 74 ? -6.601 -5.195 11.415 1.00 94.31 74 ILE A O 1
ATOM 644 N N . ASN A 1 75 ? -5.099 -6.833 11.047 1.00 94.25 75 ASN A N 1
ATOM 645 C CA . ASN A 1 75 ? -4.485 -6.719 12.357 1.00 94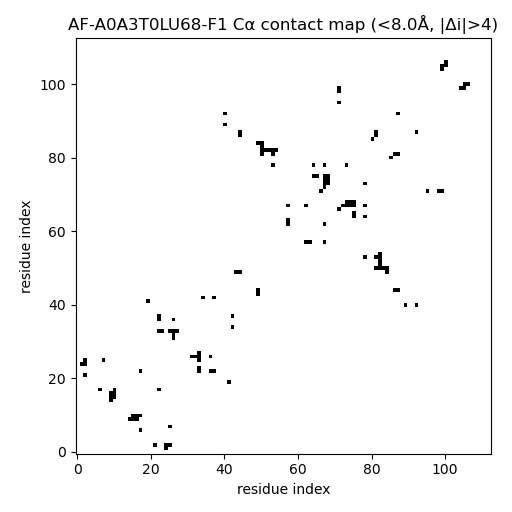.25 75 ASN A CA 1
ATOM 646 C C . ASN A 1 75 ? -3.983 -5.272 12.603 1.00 94.25 75 ASN A C 1
ATOM 648 O O . ASN A 1 75 ? -3.290 -4.719 11.735 1.00 94.25 75 ASN A O 1
ATOM 652 N N . PRO A 1 76 ? -4.269 -4.677 13.777 1.00 95.19 76 PRO A N 1
ATOM 653 C CA . PRO A 1 76 ? -3.836 -3.331 14.155 1.00 95.19 76 PRO A CA 1
ATOM 654 C C . PRO A 1 76 ? -2.347 -3.054 13.935 1.00 95.19 76 PRO A C 1
ATOM 656 O O . PRO A 1 76 ? -1.972 -1.991 13.439 1.00 95.19 76 PRO A O 1
ATOM 659 N N . TYR A 1 77 ? -1.494 -4.024 14.272 1.00 95.19 77 TYR A N 1
ATOM 660 C CA . TYR A 1 77 ? -0.048 -3.918 14.116 1.00 95.19 77 TYR A CA 1
ATOM 661 C C . TYR A 1 77 ? 0.336 -3.806 12.639 1.00 95.19 77 TYR A C 1
ATOM 663 O O . TYR A 1 77 ? 1.054 -2.889 12.252 1.00 95.19 77 TYR A O 1
ATOM 671 N N . THR A 1 78 ? -0.210 -4.680 11.790 1.00 94.00 78 THR A N 1
ATOM 672 C CA . THR A 1 78 ? 0.039 -4.643 10.343 1.00 94.00 78 THR A CA 1
ATOM 673 C C . THR A 1 78 ? -0.408 -3.321 9.722 1.00 94.00 78 THR A C 1
ATOM 675 O O . THR A 1 78 ? 0.306 -2.764 8.891 1.00 94.00 78 THR A O 1
ATOM 678 N N . TYR A 1 79 ? -1.563 -2.797 10.137 1.00 95.12 79 TYR A N 1
ATOM 679 C CA . TYR A 1 79 ? -2.050 -1.510 9.646 1.00 95.12 79 TYR A CA 1
ATOM 680 C C . TYR A 1 79 ? -1.126 -0.355 10.051 1.00 95.12 79 TYR A C 1
ATOM 682 O O . TYR A 1 79 ? -0.788 0.490 9.222 1.00 95.12 79 TYR A O 1
ATOM 690 N N . ARG A 1 80 ? -0.664 -0.348 11.307 1.00 94.94 80 ARG A N 1
ATOM 691 C CA . ARG A 1 80 ? 0.283 0.650 11.815 1.00 94.94 80 ARG A CA 1
ATOM 692 C C . ARG A 1 80 ? 1.601 0.632 11.042 1.00 94.94 80 ARG A C 1
ATOM 694 O O . ARG A 1 80 ? 2.114 1.690 10.694 1.00 94.94 80 ARG A O 1
ATOM 701 N N . GLU A 1 81 ? 2.129 -0.545 10.717 1.00 95.12 81 GLU A N 1
ATOM 702 C CA . GLU A 1 81 ? 3.332 -0.655 9.884 1.00 95.12 81 GLU A CA 1
ATOM 703 C C . GLU A 1 81 ? 3.134 0.013 8.512 1.00 95.12 81 GLU A C 1
ATOM 705 O O . GLU A 1 81 ? 4.039 0.675 8.002 1.00 95.12 81 GLU A O 1
ATOM 710 N N . TRP A 1 82 ? 1.940 -0.076 7.916 1.00 94.75 82 TRP A N 1
ATOM 711 C CA . TRP A 1 82 ? 1.651 0.615 6.655 1.00 94.75 82 TRP A CA 1
ATOM 712 C C . TRP A 1 82 ? 1.557 2.134 6.804 1.00 94.75 82 TRP A C 1
ATOM 714 O O . TRP A 1 82 ? 2.071 2.844 5.939 1.00 94.75 82 TRP A O 1
ATOM 724 N N . GLU A 1 83 ? 0.987 2.641 7.902 1.00 93.75 83 GLU A N 1
ATOM 725 C CA . GLU A 1 83 ? 1.037 4.076 8.238 1.00 93.75 83 GLU A CA 1
ATOM 726 C C . GLU A 1 83 ? 2.488 4.567 8.417 1.00 93.75 83 GLU A C 1
ATOM 728 O O . GLU A 1 83 ? 2.826 5.700 8.069 1.00 93.75 83 GLU A O 1
ATOM 733 N N . LEU A 1 84 ? 3.389 3.699 8.888 1.00 93.38 84 LEU A N 1
ATOM 734 C CA . LEU A 1 84 ? 4.823 3.989 8.983 1.00 93.38 84 LEU A CA 1
ATOM 735 C C . LEU A 1 84 ? 5.562 3.876 7.637 1.00 93.38 84 LEU A C 1
ATOM 737 O O . LEU A 1 84 ? 6.677 4.386 7.509 1.00 93.38 84 LEU A O 1
ATOM 741 N N . GLY A 1 85 ? 4.923 3.310 6.610 1.00 91.00 85 GLY A N 1
ATOM 742 C CA . GLY A 1 85 ? 5.446 3.203 5.246 1.00 91.00 85 GLY A CA 1
ATOM 743 C C . GLY A 1 85 ? 5.882 1.797 4.831 1.00 91.00 85 GLY A C 1
ATOM 744 O O . GLY A 1 85 ? 6.438 1.637 3.740 1.00 91.00 85 GLY A O 1
ATOM 745 N N . ALA A 1 86 ? 5.623 0.768 5.643 1.00 93.56 86 ALA A N 1
ATOM 746 C CA . ALA A 1 86 ? 5.840 -0.615 5.236 1.00 93.56 86 ALA A CA 1
ATOM 747 C C . ALA A 1 86 ? 4.985 -0.950 4.005 1.00 93.56 86 ALA A C 1
ATOM 749 O O . ALA A 1 86 ? 3.831 -0.528 3.883 1.00 93.56 86 ALA A O 1
ATOM 750 N N . LYS A 1 87 ? 5.555 -1.711 3.067 1.00 89.50 87 LYS A N 1
ATOM 751 C CA . LYS A 1 87 ? 4.895 -2.018 1.794 1.00 89.50 87 LYS A CA 1
ATOM 752 C C . LYS A 1 87 ? 3.831 -3.097 1.961 1.00 89.50 87 LYS A C 1
ATOM 754 O O . LYS A 1 87 ? 4.107 -4.204 2.414 1.00 89.50 87 LYS A O 1
ATOM 759 N N . LEU A 1 88 ? 2.632 -2.779 1.494 1.00 92.81 88 LEU A N 1
ATOM 760 C CA . LEU A 1 88 ? 1.501 -3.681 1.384 1.00 92.81 88 LEU A CA 1
ATOM 761 C C . LEU A 1 88 ? 1.803 -4.783 0.364 1.00 92.81 88 LEU A C 1
ATOM 763 O O . LEU A 1 88 ? 2.165 -4.501 -0.780 1.00 92.81 88 LEU A O 1
ATOM 767 N N . GLY A 1 89 ? 1.616 -6.042 0.756 1.00 91.38 89 GLY A N 1
ATOM 768 C CA . GLY A 1 89 ? 1.678 -7.175 -0.166 1.00 91.38 89 GLY A CA 1
ATOM 769 C C . GLY A 1 89 ? 0.510 -7.175 -1.158 1.00 91.38 89 GLY A C 1
ATOM 770 O O . GLY A 1 89 ? -0.583 -6.700 -0.849 1.00 91.38 89 GLY A O 1
ATOM 771 N N . ARG A 1 90 ? 0.722 -7.736 -2.351 1.00 90.19 90 ARG A N 1
ATOM 772 C CA . ARG A 1 90 ? -0.278 -7.761 -3.433 1.00 90.19 90 ARG A CA 1
ATOM 773 C C . ARG A 1 90 ? -1.603 -8.415 -3.023 1.00 90.19 90 ARG A C 1
ATOM 775 O O . ARG A 1 90 ? -2.662 -7.864 -3.307 1.00 90.19 90 ARG A O 1
ATOM 782 N N . ASP A 1 91 ? -1.559 -9.532 -2.305 1.00 89.94 91 ASP A N 1
ATOM 783 C CA . ASP A 1 91 ? -2.780 -10.235 -1.885 1.00 89.94 91 ASP A CA 1
ATOM 784 C C . ASP A 1 91 ? -3.606 -9.404 -0.899 1.00 89.94 91 ASP A C 1
ATOM 786 O O . ASP A 1 91 ? -4.833 -9.329 -0.993 1.00 89.94 91 ASP A O 1
ATOM 790 N N . LEU A 1 92 ? -2.925 -8.718 0.023 1.00 92.00 92 LEU A N 1
ATOM 791 C CA . LEU A 1 92 ? -3.563 -7.809 0.972 1.00 92.00 92 LEU A CA 1
ATOM 792 C C . LEU A 1 92 ? -4.099 -6.559 0.273 1.00 92.00 92 LEU A C 1
ATOM 794 O O . LEU A 1 92 ? -5.177 -6.099 0.630 1.00 92.00 92 LEU A O 1
ATOM 798 N N . TYR A 1 93 ? -3.425 -6.059 -0.768 1.00 92.88 93 TYR A N 1
ATOM 799 C CA . TYR A 1 93 ? -3.958 -4.992 -1.617 1.00 92.88 93 TYR A CA 1
ATOM 800 C C . TYR A 1 93 ? -5.275 -5.378 -2.284 1.00 92.88 93 TYR A C 1
ATOM 802 O O . TYR A 1 93 ? -6.225 -4.598 -2.245 1.00 92.88 93 TYR A O 1
ATOM 810 N N . ILE A 1 94 ? -5.366 -6.581 -2.853 1.00 91.69 94 ILE A N 1
ATOM 811 C CA . ILE A 1 94 ? -6.596 -7.052 -3.503 1.00 91.69 94 ILE A CA 1
ATOM 812 C C . ILE A 1 94 ? -7.733 -7.153 -2.476 1.00 91.69 94 ILE A C 1
ATOM 814 O O . ILE A 1 94 ? -8.829 -6.638 -2.721 1.00 91.69 94 ILE A O 1
ATOM 818 N N . LYS A 1 95 ? -7.466 -7.750 -1.306 1.00 92.00 95 LYS A N 1
ATOM 819 C CA . LYS A 1 95 ? -8.443 -7.865 -0.208 1.00 92.00 95 LYS A CA 1
ATOM 820 C C . LYS A 1 95 ? -8.900 -6.496 0.297 1.00 92.00 95 LYS A C 1
ATOM 822 O O . LYS A 1 95 ? -10.101 -6.241 0.358 1.00 92.00 95 LYS A O 1
ATOM 827 N N . LEU A 1 96 ? -7.956 -5.601 0.588 1.00 93.06 96 LEU A N 1
ATOM 828 C CA . LEU A 1 96 ? -8.230 -4.242 1.047 1.00 93.06 96 LEU A CA 1
ATOM 829 C C . LEU A 1 96 ? -9.054 -3.471 0.015 1.00 93.06 96 LEU A C 1
ATOM 831 O O . LEU A 1 96 ? -10.078 -2.891 0.359 1.00 93.06 96 LEU A O 1
ATOM 835 N N . ARG A 1 97 ? -8.655 -3.492 -1.262 1.00 91.50 97 ARG A N 1
ATOM 836 C CA . ARG A 1 97 ? -9.369 -2.793 -2.338 1.00 91.50 97 ARG A CA 1
ATOM 837 C C . ARG A 1 97 ? -10.813 -3.274 -2.453 1.00 91.50 97 ARG A C 1
ATOM 839 O O . ARG A 1 97 ? -11.710 -2.444 -2.573 1.00 91.50 97 ARG A O 1
ATOM 846 N N . LYS A 1 98 ? -11.040 -4.590 -2.396 1.00 91.75 98 LYS A N 1
ATOM 847 C CA . LYS A 1 98 ? -12.389 -5.171 -2.405 1.00 91.75 98 LYS A CA 1
ATOM 848 C C . LYS A 1 98 ? -13.205 -4.678 -1.208 1.00 91.75 98 LYS A C 1
ATOM 850 O O . LYS A 1 98 ? -14.307 -4.173 -1.393 1.00 91.75 98 LYS A O 1
ATOM 855 N N . LYS A 1 99 ? -12.631 -4.731 -0.006 1.00 92.88 99 LYS A N 1
ATOM 856 C CA . LYS A 1 99 ? -13.302 -4.299 1.224 1.00 92.88 99 LYS A CA 1
ATOM 857 C C . LYS A 1 99 ? -13.658 -2.811 1.205 1.00 92.88 99 LYS A C 1
ATOM 859 O O . LYS A 1 99 ? -14.784 -2.431 1.502 1.00 92.88 99 LYS A O 1
ATOM 864 N N . LEU A 1 100 ? -12.728 -1.958 0.785 1.00 91.81 100 LEU A N 1
ATOM 865 C CA . LEU A 1 100 ? -12.960 -0.518 0.663 1.00 91.81 100 LEU A CA 1
ATOM 866 C C . LEU A 1 100 ? -13.996 -0.168 -0.416 1.00 91.81 100 LEU A C 1
ATOM 868 O O . LEU A 1 100 ? -14.688 0.848 -0.300 1.00 91.81 100 LEU A O 1
ATOM 872 N N . PHE A 1 101 ? -14.108 -0.989 -1.462 1.00 90.31 101 PHE A N 1
ATOM 873 C CA . PHE A 1 101 ? -15.156 -0.858 -2.470 1.00 90.31 101 PHE A CA 1
ATOM 874 C C . PHE A 1 101 ? -16.534 -1.229 -1.903 1.00 90.31 101 PHE A C 1
ATOM 876 O O . PHE A 1 101 ? -17.478 -0.459 -2.065 1.00 90.31 101 PHE A O 1
ATOM 883 N N . GLU A 1 102 ? -16.639 -2.345 -1.175 1.00 91.75 102 GLU A N 1
ATOM 884 C CA . GLU A 1 102 ? -17.867 -2.769 -0.479 1.00 91.75 102 GLU A CA 1
ATOM 885 C C . GLU A 1 102 ? -18.353 -1.710 0.523 1.00 91.75 102 GLU A C 1
ATOM 887 O O . GLU A 1 102 ? -19.541 -1.395 0.577 1.00 91.75 102 GLU A O 1
ATOM 892 N N . LEU A 1 103 ? -17.422 -1.081 1.246 1.00 89.19 103 LEU A N 1
ATOM 893 C CA . LEU A 1 103 ? -17.696 0.013 2.184 1.00 89.19 103 LEU A CA 1
ATOM 894 C C . LEU A 1 103 ? -18.010 1.356 1.496 1.00 89.19 103 LEU A C 1
ATOM 896 O O . LEU A 1 103 ? -18.244 2.355 2.172 1.00 89.19 103 LEU A O 1
ATOM 900 N N . LYS A 1 104 ? -18.005 1.411 0.154 1.00 87.38 104 LYS A N 1
ATOM 901 C CA . LYS A 1 104 ? -18.218 2.624 -0.662 1.00 87.38 104 LYS A CA 1
ATOM 902 C C . LYS A 1 104 ? -17.250 3.774 -0.338 1.00 87.38 104 LYS A C 1
ATOM 904 O O . LYS A 1 104 ? -17.541 4.932 -0.635 1.00 87.38 104 LYS A O 1
ATOM 909 N N . ILE A 1 105 ? -16.075 3.465 0.211 1.00 83.75 105 ILE A N 1
ATOM 910 C CA . ILE A 1 105 ? -15.044 4.452 0.562 1.00 83.75 105 ILE A CA 1
ATOM 911 C C . ILE A 1 105 ? -14.297 4.906 -0.696 1.00 83.75 105 ILE A C 1
ATOM 913 O O . ILE A 1 105 ? -14.100 6.099 -0.911 1.00 83.75 105 ILE A O 1
ATOM 917 N N . ILE A 1 106 ? -13.955 3.973 -1.589 1.00 68.06 106 ILE A N 1
ATOM 918 C CA . ILE A 1 106 ? -13.248 4.294 -2.843 1.00 68.06 106 ILE A CA 1
ATOM 919 C C . ILE A 1 106 ? -14.140 5.075 -3.827 1.00 68.06 106 ILE A C 1
ATOM 921 O O . ILE A 1 106 ? -13.629 5.894 -4.587 1.00 68.06 106 ILE A O 1
ATOM 925 N N . ASN A 1 107 ? -15.469 4.932 -3.755 1.00 54.66 107 ASN A N 1
ATOM 926 C CA . ASN A 1 107 ? -16.393 5.734 -4.571 1.00 54.66 107 ASN A CA 1
ATOM 927 C C . ASN A 1 107 ? -16.418 7.221 -4.169 1.00 54.66 107 ASN A C 1
ATOM 929 O O . ASN A 1 107 ? -16.798 8.054 -4.985 1.00 54.66 107 ASN A O 1
ATOM 933 N N . LYS A 1 108 ? -15.973 7.579 -2.953 1.00 44.56 108 LYS A N 1
ATOM 934 C CA . LYS A 1 108 ? -15.805 8.983 -2.536 1.00 44.56 108 LYS A CA 1
ATOM 935 C C . LYS A 1 108 ? -14.491 9.607 -3.024 1.00 44.56 108 LYS A C 1
ATOM 937 O O . LYS A 1 108 ? -14.381 10.827 -3.044 1.00 44.56 108 LYS A O 1
ATOM 942 N N . LEU A 1 109 ? -13.507 8.796 -3.425 1.00 41.78 109 LEU A N 1
ATOM 943 C CA . LEU A 1 109 ? -12.167 9.258 -3.817 1.00 41.78 109 LEU A CA 1
ATOM 944 C C . LEU A 1 109 ? -12.010 9.525 -5.324 1.00 41.78 109 LEU A C 1
ATOM 946 O O . LEU A 1 109 ? -10.964 10.014 -5.739 1.00 41.78 109 LEU A O 1
ATOM 950 N N . ASN A 1 110 ? -13.047 9.272 -6.129 1.00 37.53 110 ASN A N 1
ATOM 951 C CA . ASN A 1 110 ? -13.083 9.576 -7.560 1.00 37.53 110 ASN A CA 1
ATOM 952 C C . ASN A 1 110 ? -14.333 10.392 -7.920 1.00 37.53 110 ASN A C 1
ATOM 954 O O . ASN A 1 110 ? -15.278 9.873 -8.508 1.00 37.53 110 ASN A O 1
ATOM 958 N N . ILE A 1 111 ? -14.317 11.693 -7.622 1.00 34.94 111 ILE A N 1
ATOM 959 C CA . ILE A 1 111 ? -15.077 12.675 -8.406 1.00 34.94 111 ILE A CA 1
ATOM 960 C C . ILE A 1 111 ? -14.147 13.840 -8.735 1.00 34.94 111 ILE A C 1
ATOM 962 O O . ILE A 1 111 ? -14.059 14.819 -8.001 1.00 34.94 111 ILE A O 1
ATOM 966 N N . LYS A 1 112 ? -13.439 13.703 -9.854 1.00 30.00 112 LYS A N 1
ATOM 967 C CA . LYS A 1 112 ? -13.514 14.634 -10.986 1.00 30.00 112 LYS A CA 1
ATOM 968 C C . LYS A 1 112 ? -12.801 13.980 -12.172 1.00 30.00 112 LYS A C 1
ATOM 970 O O . LYS A 1 112 ? -11.630 13.624 -12.071 1.00 30.00 112 LYS A O 1
ATOM 975 N N . LYS A 1 113 ? -13.595 13.730 -13.219 1.00 34.50 113 LYS A N 1
ATOM 976 C CA . LYS A 1 113 ? -13.124 13.484 -14.585 1.00 34.50 113 LYS A CA 1
ATOM 977 C C . LYS A 1 113 ? -12.321 14.684 -15.073 1.00 34.50 113 LYS A C 1
ATOM 979 O O . LYS A 1 113 ? -12.649 15.804 -14.616 1.00 34.50 113 LYS A O 1
#

Mean predicted aligned error: 6.21 Å

Nearest PDB structures (foldseek):
  4pu7-assembly1_B  TM=7.802E-01  e=6.646E-01  Shewanella oneidensis MR-1
  4pu8-assembly1_B  TM=7.539E-01  e=5.933E-01  Shewanella oneidensis MR-1
  4pu8-assembly1_A  TM=7.114E-01  e=5.297E-01  Shewanella oneidensis MR-1
  5j2y-assembly2_B  TM=6.734E-01  e=6.646E-01  Pseudomonas aeruginosa
  4pu4-assembly1_D  TM=7.720E-01  e=1.389E+00  Shewanella oneidensis MR-1

Radius of gyration: 16.69 Å; Cα contacts (8 Å, |Δi|>4): 71; chains: 1; bounding box: 41×29×41 Å